Protein AF-A0A377TPG3-F1 (afdb_monomer_lite)

InterPro domains:
  IPR001584 Integrase, catalytic core [PF13683] (11-54)
  IPR012337 Ribonuclease H-like superfamily [SSF53098] (3-48)
  IPR036397 Ribonuclease H superfamily [G3DSA:3.30.420.10] (1-54)
  IPR050900 Transposase IS3/IS150/IS904 [PTHR46889] (3-53)

Foldseek 3Di:
DVVVVVVCVVVVHDDDDDDVPDCVSCVVVVVVVVVCCVPPPPVDDDPDPVSVDDD

Structure (mmCIF, N/CA/C/O backbone):
data_AF-A0A377TPG3-F1
#
_entry.id   AF-A0A377TPG3-F1
#
loop_
_atom_site.group_PDB
_atom_site.id
_atom_site.type_symbol
_atom_site.label_atom_id
_atom_site.label_alt_id
_atom_site.label_comp_id
_atom_site.label_asym_id
_atom_site.label_entity_id
_atom_site.label_seq_id
_atom_site.pdbx_PDB_ins_code
_atom_site.Cartn_x
_atom_site.Cartn_y
_atom_site.Cartn_z
_atom_site.occupancy
_atom_site.B_iso_or_equiv
_atom_site.auth_seq_id
_atom_site.auth_comp_id
_atom_site.auth_asym_id
_atom_site.auth_atom_id
_atom_site.pdbx_PDB_model_num
ATOM 1 N N . MET A 1 1 ? -3.685 15.140 7.202 1.00 65.12 1 MET A N 1
ATOM 2 C CA . MET A 1 1 ? -4.293 13.998 7.929 1.00 65.12 1 MET A CA 1
ATOM 3 C C . MET A 1 1 ? -5.705 14.292 8.420 1.00 65.12 1 MET A C 1
ATOM 5 O O . MET A 1 1 ? -6.571 13.475 8.141 1.00 65.12 1 MET A O 1
ATOM 9 N N . ARG A 1 2 ? -5.963 15.436 9.077 1.00 83.25 2 ARG A N 1
ATOM 10 C CA . ARG A 1 2 ? -7.298 15.788 9.607 1.00 83.25 2 ARG A CA 1
ATOM 11 C C . ARG A 1 2 ? -8.420 15.694 8.567 1.00 83.25 2 ARG A C 1
ATOM 13 O O . ARG A 1 2 ? -9.368 14.955 8.781 1.00 83.25 2 ARG A O 1
ATOM 20 N N . SER A 1 3 ? -8.216 16.291 7.393 1.00 93.25 3 SER A N 1
ATOM 21 C CA . SER A 1 3 ? -9.173 16.241 6.276 1.00 93.25 3 SER A CA 1
ATOM 22 C C . SER A 1 3 ? -9.476 14.825 5.774 1.00 93.25 3 SER A C 1
ATOM 24 O O . SER A 1 3 ? -10.606 14.518 5.408 1.00 93.25 3 SER A O 1
ATOM 26 N N . TYR A 1 4 ? -8.482 13.932 5.771 1.00 92.19 4 TYR A N 1
ATOM 27 C CA . TYR A 1 4 ? -8.673 12.532 5.386 1.00 92.19 4 TYR A CA 1
ATOM 28 C C . TYR A 1 4 ? -9.468 11.766 6.449 1.00 92.19 4 TYR A C 1
ATOM 30 O O . TYR A 1 4 ? -10.423 11.071 6.122 1.00 92.19 4 TYR A O 1
ATOM 38 N N . GLN A 1 5 ? -9.122 11.948 7.725 1.00 93.31 5 GLN A N 1
ATOM 39 C CA . GLN A 1 5 ? -9.828 11.331 8.851 1.00 93.31 5 GLN A CA 1
ATOM 40 C C . GLN A 1 5 ? -11.279 11.813 8.958 1.00 93.31 5 GLN A C 1
ATOM 42 O O . GLN A 1 5 ? -12.171 11.012 9.220 1.00 93.31 5 GLN A O 1
ATOM 47 N N . GLU A 1 6 ? -11.527 13.101 8.724 1.00 94.88 6 GLU A N 1
ATOM 48 C CA . GLU A 1 6 ? -12.871 13.684 8.649 1.00 94.88 6 GLU A CA 1
ATOM 49 C C . GLU A 1 6 ? -13.684 13.047 7.523 1.00 94.88 6 GLU A C 1
ATOM 51 O O . GLU A 1 6 ? -14.825 12.647 7.742 1.00 94.88 6 GLU A O 1
ATOM 56 N N . ARG A 1 7 ? -13.078 12.855 6.346 1.00 96.25 7 ARG A N 1
ATOM 57 C CA . ARG A 1 7 ? -13.720 12.157 5.226 1.00 96.25 7 ARG A CA 1
ATOM 58 C C . ARG A 1 7 ? -14.077 10.712 5.557 1.00 96.25 7 ARG A C 1
ATOM 60 O O . ARG A 1 7 ? -15.177 10.288 5.219 1.00 96.25 7 ARG A O 1
ATOM 67 N N . LEU A 1 8 ? -13.179 9.970 6.206 1.00 95.56 8 LEU A N 1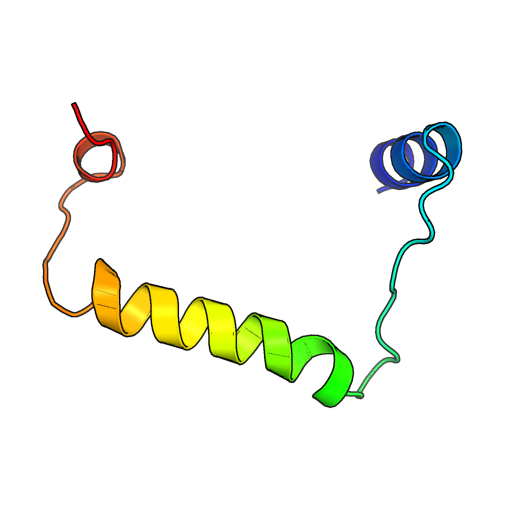
ATOM 68 C CA . LEU A 1 8 ? -13.455 8.593 6.630 1.00 95.56 8 LEU A CA 1
ATOM 69 C C . LEU A 1 8 ? -14.629 8.549 7.614 1.00 95.56 8 LEU A C 1
ATOM 71 O O . LEU A 1 8 ? -15.566 7.783 7.408 1.00 95.56 8 LEU A O 1
ATOM 75 N N . LYS A 1 9 ? -14.632 9.436 8.617 1.00 94.62 9 LYS A N 1
ATOM 76 C CA . LYS A 1 9 ? -15.739 9.563 9.577 1.00 94.62 9 LYS A CA 1
ATOM 77 C C . LYS A 1 9 ? -17.062 9.905 8.895 1.00 94.62 9 LYS A C 1
ATOM 79 O O . LYS A 1 9 ? -18.070 9.285 9.210 1.00 94.62 9 LYS A O 1
ATOM 84 N N . ALA A 1 10 ? -17.052 10.834 7.937 1.00 96.94 10 ALA A N 1
ATOM 85 C CA . ALA A 1 10 ? -18.242 11.212 7.176 1.00 96.94 10 ALA A CA 1
ATOM 86 C C . ALA A 1 10 ? -18.844 10.039 6.378 1.00 96.94 10 ALA A C 1
ATOM 88 O O . ALA A 1 10 ? -20.045 10.023 6.139 1.00 96.94 10 ALA A O 1
ATOM 89 N N . HIS A 1 11 ? -18.029 9.046 6.008 1.00 96.81 11 HIS A N 1
ATOM 90 C CA . HIS A 1 11 ? -18.468 7.829 5.317 1.00 96.81 11 HIS A CA 1
ATOM 91 C C . HIS A 1 11 ? -18.649 6.626 6.261 1.00 96.81 11 HIS A C 1
ATOM 93 O O . HIS A 1 11 ? -18.791 5.501 5.789 1.00 96.81 11 HIS A O 1
ATOM 99 N N . GLY A 1 12 ? -18.607 6.825 7.585 1.00 96.19 12 GLY A N 1
ATOM 100 C CA . GLY A 1 12 ? -18.743 5.739 8.564 1.00 96.19 12 GLY A CA 1
ATOM 101 C C . GLY A 1 12 ? -17.592 4.725 8.545 1.00 96.19 12 GLY A C 1
ATOM 102 O O . GLY A 1 12 ? -17.755 3.599 9.007 1.00 96.19 12 GLY A O 1
ATOM 103 N N . MET A 1 13 ? -16.431 5.097 8.000 1.00 95.50 13 MET A N 1
ATOM 104 C CA . MET A 1 13 ? -15.275 4.213 7.876 1.00 95.50 13 MET A CA 1
ATOM 105 C C . MET A 1 13 ? -14.357 4.322 9.093 1.00 95.50 13 MET A C 1
ATOM 107 O O . MET A 1 13 ? -13.860 5.401 9.431 1.00 95.50 13 MET A O 1
ATOM 111 N N . THR A 1 14 ? -14.062 3.178 9.709 1.00 89.88 14 THR A N 1
ATOM 112 C CA . THR A 1 14 ? -13.059 3.077 10.774 1.00 89.88 14 THR A CA 1
ATOM 113 C C . THR A 1 14 ? -11.666 2.996 10.166 1.00 89.88 14 THR A C 1
ATOM 115 O O . THR A 1 14 ? -11.361 2.097 9.384 1.00 89.88 14 THR A O 1
ATOM 118 N N . GLN A 1 15 ? -10.795 3.930 10.543 1.00 87.88 15 GLN A N 1
ATOM 119 C CA . GLN A 1 15 ? -9.400 3.892 10.124 1.00 87.88 15 GLN A CA 1
ATOM 120 C C . GLN A 1 15 ? -8.671 2.745 10.838 1.00 87.88 15 GLN A C 1
ATOM 122 O O . GLN A 1 15 ? -8.576 2.746 12.065 1.00 87.88 15 GLN A O 1
ATOM 127 N N . SER A 1 16 ? -8.113 1.803 10.075 1.00 82.62 16 SER A N 1
ATOM 128 C CA . SER A 1 16 ? -7.156 0.835 10.615 1.00 82.62 16 SER A CA 1
ATOM 129 C C . SER A 1 16 ? -5.820 1.538 10.834 1.00 82.62 16 SER A C 1
ATOM 131 O O . SER A 1 16 ? -5.163 1.958 9.881 1.00 82.62 16 SER A O 1
ATOM 133 N N . MET A 1 17 ? -5.451 1.727 12.097 1.00 82.44 17 MET A N 1
ATOM 134 C CA . MET A 1 17 ? -4.137 2.218 12.491 1.00 82.44 17 MET A CA 1
ATOM 135 C C . MET A 1 17 ? -3.384 1.041 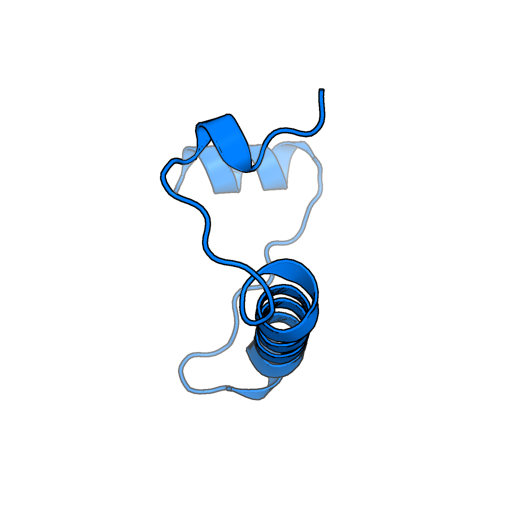13.098 1.00 82.44 17 MET A C 1
ATOM 137 O O . MET A 1 17 ? -3.709 0.614 14.207 1.00 82.44 17 MET A O 1
ATOM 141 N N . SER A 1 18 ? -2.398 0.512 12.373 1.00 74.94 18 SER A N 1
ATOM 142 C CA . SER A 1 18 ? -1.544 -0.561 12.879 1.00 74.94 18 SER A CA 1
ATOM 143 C C . SER A 1 18 ? -0.877 -0.135 14.182 1.00 74.94 18 SER A C 1
ATOM 145 O O . SER A 1 18 ? -0.476 1.024 14.351 1.00 74.94 18 SER A O 1
ATOM 147 N N . ARG A 1 19 ? -0.724 -1.074 15.117 1.00 80.12 19 ARG A N 1
ATOM 148 C CA . ARG A 1 19 ? 0.039 -0.793 16.339 1.00 80.12 19 ARG A CA 1
ATOM 149 C C . ARG A 1 19 ? 1.497 -0.543 15.965 1.00 80.12 19 ARG A C 1
ATOM 151 O O . ARG A 1 19 ? 2.054 -1.220 15.101 1.00 80.12 19 ARG A O 1
ATOM 158 N N . LYS A 1 20 ? 2.142 0.416 16.632 1.00 79.31 20 LYS A N 1
ATOM 159 C CA . LYS A 1 20 ? 3.570 0.684 16.418 1.00 79.31 20 LYS A CA 1
ATOM 160 C C . LYS A 1 20 ? 4.367 -0.599 16.691 1.00 79.31 20 LYS A C 1
ATOM 162 O O . LYS A 1 20 ? 4.273 -1.149 17.783 1.00 79.31 20 LYS A O 1
ATOM 167 N N . GLY A 1 21 ? 5.137 -1.053 15.703 1.00 77.62 21 GLY A N 1
ATOM 168 C CA . GLY A 1 21 ? 5.943 -2.274 15.799 1.00 77.62 21 GLY A CA 1
ATOM 169 C C . GLY A 1 21 ? 5.210 -3.580 15.466 1.00 77.62 21 GLY A C 1
ATOM 170 O O . GLY A 1 21 ? 5.813 -4.636 15.610 1.00 77.62 21 GLY A O 1
ATOM 171 N N . ASN A 1 22 ? 3.952 -3.540 15.007 1.00 78.69 22 ASN A N 1
ATOM 172 C CA . ASN A 1 22 ? 3.242 -4.735 14.544 1.00 78.69 22 ASN A CA 1
ATOM 173 C C . ASN A 1 22 ? 3.326 -4.870 13.015 1.00 78.69 22 ASN A C 1
ATOM 175 O O . ASN A 1 22 ? 2.589 -4.206 12.286 1.00 78.69 22 ASN A O 1
ATOM 179 N N . CYS A 1 23 ? 4.221 -5.732 12.529 1.00 79.25 23 CYS A N 1
ATOM 180 C CA . CYS A 1 23 ? 4.394 -5.981 11.095 1.00 79.25 23 CYS A CA 1
ATOM 181 C C . CYS A 1 23 ? 3.231 -6.766 10.470 1.00 79.25 23 CYS A C 1
ATOM 183 O O . CYS A 1 23 ? 2.984 -6.625 9.275 1.00 79.25 23 CYS A O 1
ATOM 185 N N . LEU A 1 24 ? 2.479 -7.544 11.256 1.00 83.06 24 LEU A N 1
ATOM 186 C CA . LEU A 1 24 ? 1.403 -8.396 10.736 1.00 83.06 24 LEU A CA 1
ATOM 187 C C . LEU A 1 24 ? 0.268 -7.579 10.113 1.00 83.06 24 LEU A C 1
ATOM 189 O O . LEU A 1 24 ? -0.274 -7.972 9.084 1.00 83.06 24 LEU A O 1
ATOM 193 N N . ASP A 1 25 ? -0.027 -6.409 10.686 1.00 85.19 25 ASP A N 1
ATOM 194 C CA . ASP A 1 25 ? -1.054 -5.502 10.165 1.00 85.19 25 ASP A CA 1
ATOM 195 C C . ASP A 1 25 ? -0.688 -4.966 8.765 1.00 85.19 25 ASP A C 1
ATOM 197 O O . ASP A 1 25 ? -1.572 -4.613 7.988 1.00 85.19 25 ASP A O 1
ATOM 201 N N . ASN A 1 26 ? 0.610 -4.901 8.435 1.00 86.94 26 ASN A N 1
ATOM 202 C CA . ASN A 1 26 ? 1.101 -4.427 7.138 1.00 86.94 26 ASN A CA 1
ATOM 203 C C . ASN A 1 26 ? 1.472 -5.567 6.177 1.00 86.94 26 ASN A C 1
ATOM 205 O O . ASN A 1 26 ? 1.505 -5.350 4.967 1.00 86.94 26 ASN A O 1
ATOM 209 N N . ALA A 1 27 ? 1.709 -6.779 6.688 1.00 90.50 27 ALA A N 1
ATOM 210 C CA . ALA A 1 27 ? 2.215 -7.917 5.921 1.00 90.50 27 ALA A CA 1
ATOM 211 C C . ALA A 1 27 ? 1.366 -8.236 4.679 1.00 90.50 27 ALA A C 1
ATOM 213 O O . ALA A 1 27 ? 1.906 -8.531 3.615 1.00 90.50 27 ALA A O 1
ATOM 214 N N . VAL A 1 28 ? 0.037 -8.123 4.781 1.00 90.81 28 VAL A N 1
ATOM 215 C CA . VAL A 1 28 ? -0.875 -8.347 3.645 1.00 90.81 28 VAL A CA 1
ATOM 216 C C . VAL A 1 28 ? -0.651 -7.313 2.539 1.00 90.81 28 VAL A C 1
ATOM 218 O O . VAL A 1 28 ? -0.546 -7.670 1.367 1.00 90.81 28 VAL A O 1
ATOM 221 N N . MET A 1 29 ? -0.532 -6.033 2.900 1.00 92.25 29 MET A N 1
ATOM 222 C CA . MET A 1 29 ? -0.285 -4.968 1.926 1.00 92.25 29 MET A CA 1
ATOM 223 C C . MET A 1 29 ? 1.129 -5.055 1.344 1.00 92.25 29 MET A C 1
ATOM 225 O O . MET A 1 29 ? 1.308 -4.840 0.146 1.00 92.25 29 MET A O 1
ATOM 229 N N . GLU A 1 30 ? 2.127 -5.418 2.153 1.00 93.81 30 GLU A N 1
ATOM 230 C CA . GLU A 1 30 ? 3.493 -5.672 1.684 1.00 93.81 30 GLU A CA 1
ATOM 231 C C . GLU A 1 30 ? 3.531 -6.810 0.664 1.00 93.81 30 GLU A C 1
ATOM 233 O O . GLU A 1 30 ? 4.125 -6.654 -0.404 1.00 93.81 30 GLU A O 1
ATOM 238 N N . ASN A 1 31 ? 2.846 -7.921 0.944 1.00 95.44 31 ASN A N 1
ATOM 239 C CA . ASN A 1 31 ? 2.748 -9.048 0.024 1.00 95.44 31 ASN A CA 1
ATOM 240 C C . ASN A 1 31 ? 2.030 -8.665 -1.281 1.00 95.44 31 ASN A C 1
ATOM 242 O O . ASN A 1 31 ? 2.525 -8.977 -2.367 1.00 95.44 31 ASN A O 1
ATOM 246 N N . PHE A 1 32 ? 0.918 -7.928 -1.190 1.00 95.75 32 PHE A N 1
ATOM 247 C CA . PHE A 1 32 ? 0.197 -7.427 -2.360 1.00 95.75 32 PHE A CA 1
ATOM 248 C C . PHE A 1 32 ? 1.103 -6.576 -3.260 1.00 95.75 32 PHE A C 1
ATOM 250 O O . PHE A 1 32 ? 1.211 -6.829 -4.461 1.00 95.75 32 PHE A O 1
ATOM 257 N N . PHE A 1 33 ? 1.810 -5.593 -2.691 1.00 95.44 33 PHE A N 1
ATOM 258 C CA . PHE A 1 33 ? 2.711 -4.744 -3.471 1.00 95.44 33 PHE A CA 1
ATOM 259 C C . PHE A 1 33 ? 3.960 -5.484 -3.957 1.00 95.44 33 PHE A C 1
ATOM 261 O O . PHE A 1 33 ? 4.478 -5.146 -5.021 1.00 95.44 33 PHE A O 1
ATOM 268 N N . GLY A 1 34 ? 4.442 -6.483 -3.217 1.00 95.50 34 GLY A N 1
ATOM 269 C CA . GLY A 1 34 ? 5.522 -7.366 -3.657 1.00 95.50 34 GLY A CA 1
ATOM 270 C C . GLY A 1 34 ? 5.132 -8.149 -4.909 1.00 95.50 34 GLY A C 1
ATOM 271 O O . GLY A 1 34 ? 5.8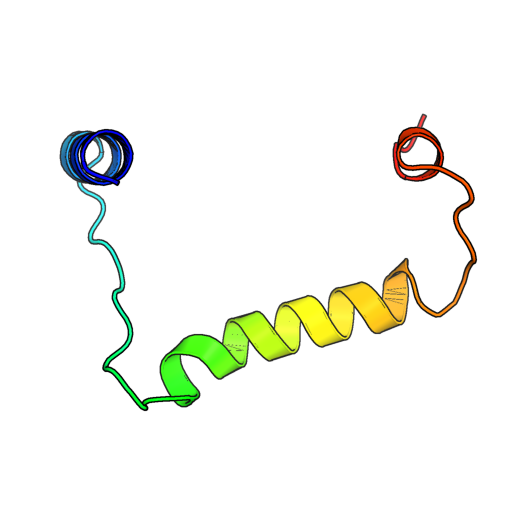68 -8.142 -5.898 1.00 95.50 34 GLY A O 1
ATOM 272 N N . THR A 1 35 ? 3.935 -8.734 -4.901 1.00 95.62 35 THR A N 1
ATOM 273 C CA . THR A 1 35 ? 3.367 -9.458 -6.047 1.00 95.62 35 THR A CA 1
ATOM 274 C C . THR A 1 35 ? 3.162 -8.518 -7.234 1.00 95.62 35 THR A C 1
ATOM 276 O O . THR A 1 35 ? 3.699 -8.764 -8.311 1.00 95.62 35 THR A O 1
ATOM 279 N N . LEU A 1 36 ? 2.506 -7.370 -7.020 1.00 94.12 36 LEU A N 1
ATOM 280 C CA . LEU A 1 36 ? 2.262 -6.372 -8.066 1.00 94.12 36 LEU A CA 1
ATOM 281 C C . LEU A 1 36 ? 3.556 -5.917 -8.754 1.00 94.12 36 LEU A C 1
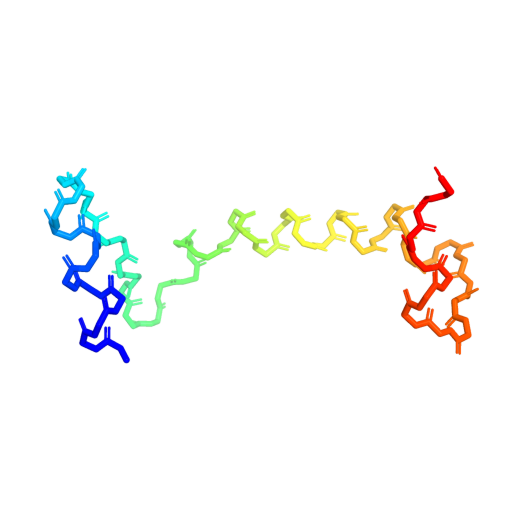ATOM 283 O O . LEU A 1 36 ? 3.605 -5.806 -9.977 1.00 94.12 36 LEU A O 1
ATOM 287 N N . LYS A 1 37 ? 4.614 -5.636 -7.985 1.00 92.25 37 LYS A N 1
ATOM 288 C CA . LYS A 1 37 ? 5.907 -5.220 -8.548 1.00 92.25 37 LYS A CA 1
ATOM 289 C C . LYS A 1 37 ? 6.568 -6.348 -9.331 1.00 92.25 37 LYS A C 1
ATOM 291 O O . LYS A 1 37 ? 7.050 -6.106 -10.435 1.00 92.25 37 LYS A O 1
ATOM 296 N N . SER A 1 38 ? 6.551 -7.559 -8.783 1.00 93.94 38 SER A N 1
ATOM 297 C CA . SER A 1 38 ? 7.181 -8.723 -9.408 1.00 93.94 38 SER A CA 1
ATOM 298 C C . SER A 1 38 ? 6.541 -9.062 -10.748 1.00 93.94 38 SER A C 1
ATOM 300 O O . SER A 1 38 ? 7.247 -9.240 -11.736 1.00 93.94 38 SER A O 1
ATOM 302 N N . GLU A 1 39 ? 5.213 -9.077 -10.804 1.00 91.00 39 GLU A N 1
ATOM 303 C CA . GLU A 1 39 ? 4.481 -9.480 -12.004 1.00 91.00 39 GLU A CA 1
ATOM 304 C C . GLU A 1 39 ? 4.380 -8.360 -13.046 1.00 91.00 39 GLU A C 1
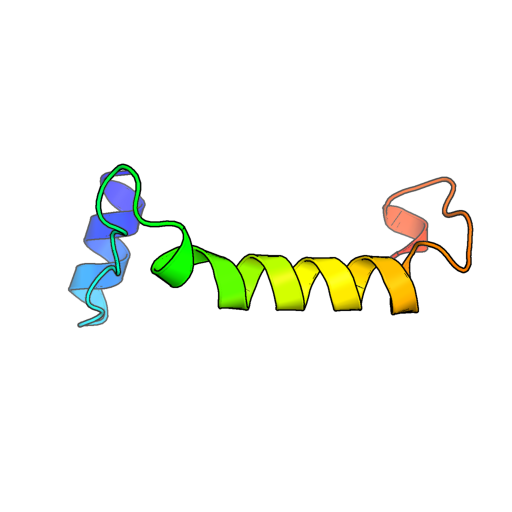ATOM 306 O O . GLU A 1 39 ? 4.500 -8.616 -14.244 1.00 91.00 39 GLU A O 1
ATOM 311 N N . CYS A 1 40 ? 4.185 -7.108 -12.619 1.00 88.62 40 CYS A N 1
ATOM 312 C CA . CYS A 1 40 ? 3.899 -6.013 -13.551 1.00 88.62 40 CYS A CA 1
ATOM 313 C C . CYS A 1 40 ? 5.115 -5.148 -13.900 1.00 88.62 40 CYS A C 1
ATOM 315 O O . CYS A 1 40 ? 5.113 -4.528 -14.963 1.00 88.62 40 CYS A O 1
ATOM 317 N N . PHE A 1 41 ? 6.130 -5.066 -13.032 1.00 87.25 41 PHE A N 1
ATOM 318 C CA . PHE A 1 41 ? 7.206 -4.073 -13.163 1.00 87.25 41 PHE A CA 1
ATOM 319 C C . PHE A 1 41 ? 8.606 -4.670 -13.279 1.00 87.25 41 PHE A C 1
ATOM 321 O O . PHE A 1 41 ? 9.440 -4.093 -13.961 1.00 87.25 41 PHE A O 1
ATOM 328 N N . TYR A 1 42 ? 8.897 -5.812 -12.659 1.00 87.31 42 TYR A N 1
ATOM 329 C CA . TYR A 1 42 ? 10.242 -6.400 -12.740 1.00 87.31 42 TYR A CA 1
ATOM 330 C C . TYR A 1 42 ? 10.500 -7.168 -14.038 1.00 87.31 42 TYR A C 1
ATOM 332 O O . TYR A 1 42 ? 11.652 -7.402 -14.389 1.00 87.31 42 TYR A O 1
ATOM 340 N N . LEU A 1 43 ? 9.450 -7.496 -14.794 1.00 86.50 43 LEU A N 1
ATOM 341 C CA . LEU A 1 43 ? 9.574 -8.155 -16.097 1.00 86.50 43 LEU A CA 1
ATOM 342 C C . LEU A 1 43 ? 9.795 -7.177 -17.265 1.00 86.50 43 LEU A C 1
ATOM 344 O O . LEU A 1 43 ? 10.050 -7.627 -18.382 1.00 86.50 43 LEU A O 1
ATOM 348 N N . ARG A 1 44 ? 9.626 -5.859 -17.063 1.00 84.12 44 ARG A N 1
ATOM 349 C CA . ARG A 1 44 ? 9.664 -4.846 -18.135 1.00 84.12 44 ARG A CA 1
ATOM 350 C C . ARG A 1 44 ? 10.168 -3.500 -17.624 1.00 84.12 44 ARG A C 1
ATOM 352 O O . ARG A 1 44 ? 9.703 -3.013 -16.602 1.00 84.12 44 ARG A O 1
ATOM 359 N N . GLU A 1 45 ? 11.035 -2.844 -18.388 1.00 86.38 45 GLU A N 1
ATOM 360 C CA . GLU A 1 45 ? 11.440 -1.469 -18.089 1.00 86.38 45 GLU A CA 1
ATOM 361 C C . GLU A 1 45 ? 10.440 -0.449 -18.643 1.00 86.38 45 GLU A C 1
ATOM 363 O O . GLU A 1 45 ? 10.077 -0.476 -19.821 1.00 86.38 45 GLU A O 1
ATOM 368 N N . PHE A 1 46 ? 10.043 0.505 -17.802 1.00 89.00 46 PHE A N 1
ATOM 369 C CA . PHE A 1 46 ? 9.197 1.630 -18.188 1.00 89.00 46 PHE A CA 1
ATOM 370 C C . PHE A 1 46 ? 10.003 2.924 -18.117 1.00 89.00 46 PHE A C 1
ATOM 372 O O . PHE A 1 46 ? 10.530 3.284 -17.069 1.00 89.00 46 PHE A O 1
ATOM 379 N N . ARG A 1 47 ? 10.081 3.650 -19.237 1.00 91.06 47 ARG A N 1
ATOM 380 C CA . ARG A 1 47 ? 10.881 4.885 -19.342 1.00 91.06 47 ARG A CA 1
ATOM 381 C C . ARG A 1 47 ? 10.159 6.139 -18.843 1.00 91.06 47 ARG A C 1
ATOM 383 O O . ARG A 1 47 ? 10.773 7.192 -18.719 1.00 91.06 47 ARG A O 1
ATOM 390 N N . SER A 1 48 ? 8.858 6.048 -18.578 1.00 90.50 48 SER A N 1
ATOM 391 C CA . SER A 1 48 ? 8.047 7.160 -18.084 1.00 90.50 48 SER A CA 1
ATOM 392 C C . SER A 1 48 ? 6.776 6.657 -17.403 1.00 90.50 48 SER A C 1
ATOM 394 O O . SER A 1 48 ? 6.288 5.564 -17.682 1.00 90.50 48 SER A O 1
ATOM 396 N N . VAL A 1 49 ? 6.179 7.496 -16.553 1.00 88.56 49 VAL A N 1
ATOM 397 C CA . VAL A 1 49 ? 4.868 7.209 -15.944 1.00 88.56 49 VAL A CA 1
ATOM 398 C C . VAL A 1 49 ? 3.764 7.143 -17.003 1.00 88.56 49 VAL A C 1
ATOM 400 O O . VAL A 1 49 ? 2.837 6.349 -16.878 1.00 88.56 49 VAL A O 1
ATOM 403 N N . SER A 1 50 ? 3.868 7.933 -18.078 1.00 90.06 50 SER A N 1
ATOM 404 C CA . SER A 1 50 ? 2.918 7.863 -19.193 1.00 90.06 50 SER A CA 1
ATOM 405 C C . SER A 1 50 ? 2.898 6.484 -19.856 1.00 90.06 50 SER A C 1
ATOM 407 O O . SER A 1 50 ? 1.827 6.043 -20.253 1.00 90.06 50 SER A O 1
ATOM 409 N N . ALA A 1 51 ? 4.030 5.772 -19.891 1.00 87.38 51 ALA A N 1
ATOM 410 C CA . ALA A 1 51 ? 4.112 4.412 -20.422 1.00 87.38 51 ALA A CA 1
ATOM 411 C C . ALA A 1 51 ? 3.392 3.359 -19.553 1.00 87.38 51 ALA A C 1
ATOM 413 O O . ALA A 1 51 ? 3.172 2.243 -20.014 1.00 87.38 51 ALA A O 1
ATOM 414 N N . LEU A 1 52 ? 3.015 3.697 -18.311 1.00 88.12 52 LEU A N 1
ATOM 415 C CA . LEU A 1 52 ? 2.235 2.826 -17.419 1.00 88.12 52 LEU A CA 1
ATOM 416 C C . LEU A 1 52 ? 0.727 2.919 -17.656 1.00 88.12 52 LEU A C 1
ATOM 418 O O . LEU A 1 52 ? -0.030 2.074 -17.177 1.00 88.12 52 LEU A O 1
ATOM 422 N N . ARG A 1 53 ? 0.267 3.956 -18.360 1.00 84.31 53 ARG A N 1
ATOM 423 C CA . ARG A 1 53 ? -1.135 4.050 -18.756 1.00 84.31 53 ARG A CA 1
ATOM 424 C C . ARG A 1 53 ? -1.369 3.043 -19.877 1.00 84.31 53 ARG A C 1
ATOM 426 O O . ARG A 1 53 ? -0.702 3.107 -20.906 1.00 84.31 53 ARG A O 1
ATOM 433 N N . LYS A 1 54 ? -2.317 2.120 -19.688 1.00 64.62 54 LYS A N 1
ATOM 434 C CA . LYS A 1 54 ? -2.895 1.415 -20.837 1.00 64.62 54 LYS A CA 1
ATOM 435 C C . 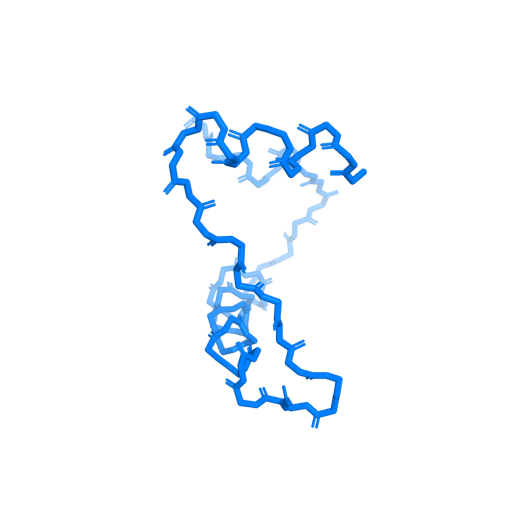LYS A 1 54 ? -3.523 2.466 -21.773 1.00 64.62 54 LYS A C 1
ATOM 437 O O . LYS A 1 54 ? -4.059 3.445 -21.244 1.00 64.62 54 LYS A O 1
ATOM 442 N N . PRO A 1 55 ? -3.410 2.304 -23.102 1.00 55.75 55 PRO A N 1
ATOM 443 C CA . PRO A 1 55 ? -4.161 3.124 -24.047 1.00 55.75 55 PRO A CA 1
ATOM 444 C C . PRO A 1 55 ? -5.671 2.991 -23.824 1.00 55.75 55 PRO A C 1
ATOM 446 O O . PRO A 1 55 ? -6.105 1.923 -23.325 1.00 55.75 55 PRO A O 1
#

pLDDT: mean 87.78, std 8.4, range [55.75, 96.94]

Radius of gyration: 16.63 Å; chains: 1; bounding box: 30×26×40 Å

Sequence (55 aa):
MRSYQERLKAHGMTQSMSRKGNCLDNAVMENFFGTLKSECFYLREFRSVSALRKP

Organism: Klebsiella pneumoniae (NCBI:txid573)

Secondary structure (DSSP, 8-state):
-HHHHHHHHHTTPPP--PPTT-SHHHHHHHHHHHHHHHHHTTTS--SSGGGGS--